Protein AF-A0A539ELP2-F1 (afdb_monomer)

Sequence (50 aa):
MFKGLRRLTFSYPKSTDPALMSVSMTFEKTVGDGRSKAIQLFIQKIKIQN

Structure (mmCIF, N/CA/C/O backbone):
data_AF-A0A539ELP2-F1
#
_entry.id   AF-A0A539ELP2-F1
#
loop_
_atom_site.group_PDB
_atom_site.id
_atom_site.type_symbol
_atom_site.label_atom_id
_atom_site.label_alt_id
_atom_site.label_comp_id
_atom_site.label_asym_id
_atom_site.label_entity_id
_atom_site.label_seq_id
_atom_site.pdbx_PDB_ins_code
_atom_site.Cartn_x
_atom_site.Cartn_y
_atom_site.Cartn_z
_atom_site.occupancy
_atom_site.B_iso_or_equiv
_atom_site.auth_seq_id
_atom_site.auth_comp_id
_atom_site.auth_asym_id
_atom_site.auth_atom_id
_atom_site.pdbx_PDB_model_num
ATOM 1 N N . MET A 1 1 ? -3.055 -10.484 12.271 1.00 54.41 1 MET A N 1
ATOM 2 C CA . MET A 1 1 ? -4.005 -9.620 11.530 1.00 54.41 1 MET A CA 1
ATOM 3 C C . MET A 1 1 ? -3.829 -8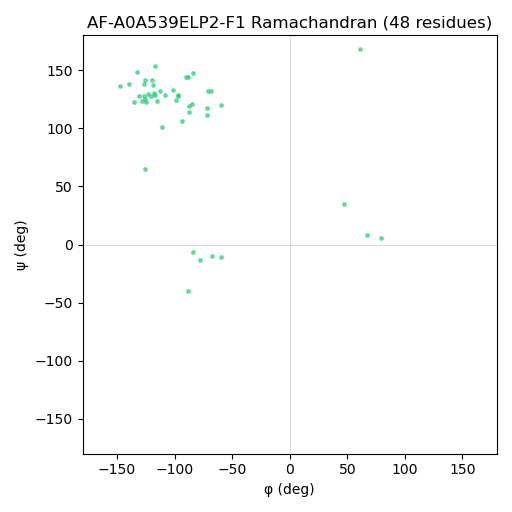.181 12.021 1.00 54.41 1 MET A C 1
ATOM 5 O O . MET A 1 1 ? -3.864 -7.978 13.229 1.00 54.41 1 MET A O 1
ATOM 9 N N . PHE A 1 2 ? -3.553 -7.207 11.144 1.00 70.31 2 PHE A N 1
ATOM 10 C CA . PHE A 1 2 ? -3.339 -5.802 11.540 1.00 70.31 2 PHE A CA 1
ATOM 11 C C . PHE A 1 2 ? -4.671 -5.156 11.965 1.00 70.31 2 PHE A C 1
ATOM 13 O O . PHE A 1 2 ? -5.590 -5.059 11.154 1.00 70.31 2 PHE A O 1
ATOM 20 N N . LYS A 1 3 ? -4.805 -4.725 13.228 1.00 78.00 3 LYS A N 1
ATOM 21 C CA . LYS A 1 3 ? -6.021 -4.045 13.715 1.00 78.00 3 LYS A CA 1
ATOM 22 C C . LYS A 1 3 ? -6.156 -2.664 13.068 1.00 78.00 3 LYS A C 1
ATOM 24 O O . LYS A 1 3 ? -5.205 -1.890 13.070 1.00 78.00 3 LYS A O 1
ATOM 29 N N . GLY A 1 4 ? -7.345 -2.356 12.553 1.00 82.88 4 GLY A N 1
ATOM 30 C CA . GLY A 1 4 ? -7.656 -1.056 11.951 1.00 82.88 4 GLY A CA 1
ATOM 31 C C . GLY A 1 4 ? -7.147 -0.871 10.521 1.00 82.88 4 GLY A C 1
ATOM 32 O O . GLY A 1 4 ? -7.286 0.218 9.982 1.00 82.88 4 GLY A O 1
ATOM 33 N N . LEU A 1 5 ? -6.571 -1.891 9.876 1.00 84.62 5 LEU A N 1
ATOM 34 C CA . LEU A 1 5 ? -6.251 -1.810 8.451 1.00 84.62 5 LEU A CA 1
ATOM 35 C C . LEU A 1 5 ? -7.551 -1.870 7.638 1.00 84.62 5 LEU A C 1
ATOM 37 O O . LEU A 1 5 ? -8.204 -2.910 7.592 1.00 84.62 5 LEU A O 1
ATOM 41 N N . ARG A 1 6 ? -7.915 -0.760 6.990 1.00 86.50 6 ARG A N 1
ATOM 42 C CA . ARG A 1 6 ? -9.088 -0.677 6.106 1.00 86.50 6 ARG A CA 1
ATOM 43 C C . ARG A 1 6 ? -8.741 -1.062 4.676 1.00 86.50 6 ARG A C 1
ATOM 45 O O . ARG A 1 6 ? -9.537 -1.698 3.994 1.00 86.50 6 ARG A O 1
ATOM 52 N N . ARG A 1 7 ? -7.570 -0.638 4.197 1.00 85.00 7 ARG A N 1
ATOM 53 C CA . ARG A 1 7 ? -7.149 -0.861 2.812 1.00 85.00 7 ARG A CA 1
ATOM 54 C C . ARG A 1 7 ? -5.644 -1.043 2.730 1.00 85.00 7 ARG A C 1
ATOM 56 O O . ARG A 1 7 ? -4.895 -0.269 3.315 1.00 85.00 7 ARG A O 1
ATOM 63 N N . LEU A 1 8 ? -5.219 -2.028 1.953 1.00 84.44 8 LEU A N 1
ATOM 64 C CA . LEU A 1 8 ? -3.848 -2.197 1.492 1.00 84.44 8 LEU A CA 1
ATOM 65 C C . LEU A 1 8 ? -3.913 -2.425 -0.016 1.00 84.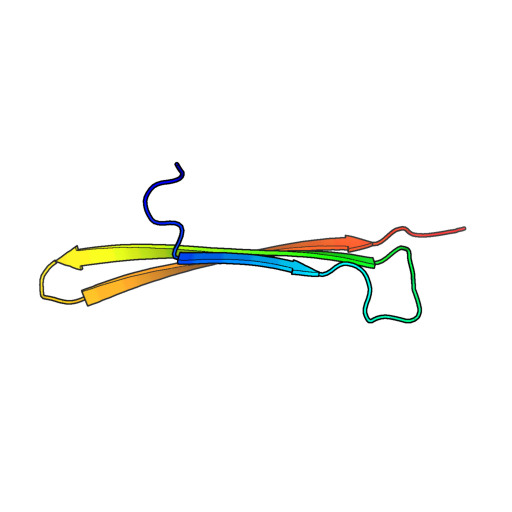44 8 LEU A C 1
ATOM 67 O O . LEU A 1 8 ? -4.694 -3.244 -0.496 1.00 84.44 8 LEU A O 1
ATOM 71 N N . THR A 1 9 ? -3.150 -1.653 -0.776 1.00 83.69 9 THR A N 1
ATOM 72 C CA . THR A 1 9 ? -3.109 -1.748 -2.233 1.00 83.69 9 THR A CA 1
ATOM 73 C C . THR A 1 9 ? -1.659 -1.703 -2.682 1.00 83.69 9 THR A C 1
ATOM 75 O O . THR A 1 9 ? -0.939 -0.753 -2.379 1.00 83.69 9 THR A O 1
ATOM 78 N N . PHE A 1 10 ? -1.255 -2.744 -3.405 1.00 76.75 10 PHE A N 1
ATOM 79 C CA . PHE A 1 10 ? 0.019 -2.808 -4.105 1.00 76.75 10 PHE A CA 1
ATOM 80 C C . PHE A 1 10 ? -0.216 -2.428 -5.559 1.00 76.75 10 PHE A C 1
ATOM 82 O O . PHE A 1 10 ? -1.085 -3.001 -6.218 1.00 76.75 10 PHE A O 1
ATOM 89 N N . SER A 1 11 ? 0.572 -1.486 -6.053 1.00 76.12 11 SER A N 1
ATOM 90 C CA . SER A 1 11 ? 0.615 -1.145 -7.467 1.00 76.12 11 SER A CA 1
ATOM 91 C C . SER A 1 11 ? 1.965 -1.602 -8.008 1.00 76.12 11 SER A C 1
ATOM 93 O O . SER A 1 11 ? 2.996 -0.967 -7.780 1.00 76.12 11 SER A O 1
ATOM 95 N N . TY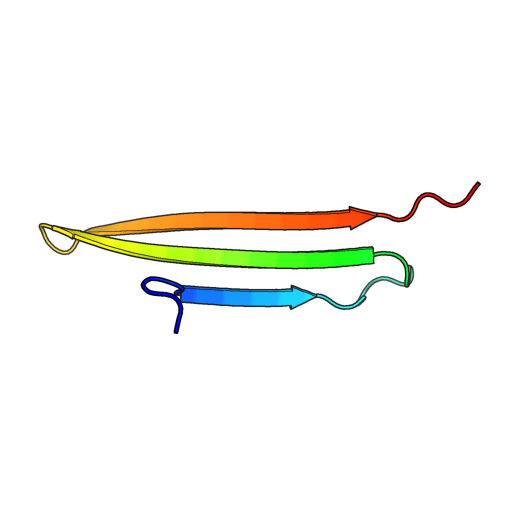R A 1 12 ? 1.938 -2.748 -8.687 1.00 62.53 12 TYR A N 1
ATOM 96 C CA . TYR A 1 12 ? 3.006 -3.237 -9.559 1.00 62.53 12 TYR A CA 1
ATOM 97 C C . TYR A 1 12 ? 2.749 -2.673 -10.969 1.00 62.53 12 TYR A C 1
ATOM 99 O O . TYR A 1 12 ? 1.578 -2.453 -11.301 1.00 62.53 12 TYR A O 1
ATOM 107 N N . PRO A 1 13 ? 3.779 -2.314 -11.752 1.00 60.16 13 PRO A N 1
ATOM 108 C CA . PRO A 1 13 ? 3.672 -1.181 -12.659 1.00 60.16 13 PRO A CA 1
ATOM 109 C C . PRO A 1 13 ? 2.555 -1.339 -13.697 1.00 60.16 13 PRO A C 1
ATOM 111 O O . PRO A 1 13 ? 2.558 -2.244 -14.522 1.00 60.16 13 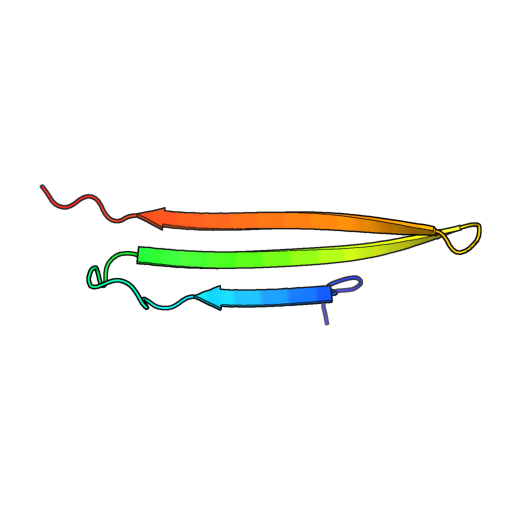PRO A O 1
ATOM 114 N N . LYS A 1 14 ? 1.607 -0.393 -13.655 1.00 56.41 14 LYS A N 1
ATOM 115 C CA . LYS A 1 14 ? 0.773 0.014 -14.802 1.00 56.41 14 LYS A CA 1
ATOM 116 C C . LYS A 1 14 ? 1.485 1.057 -15.682 1.00 56.41 14 LYS A C 1
ATOM 118 O O . LYS A 1 14 ? 0.949 1.451 -16.710 1.00 56.41 14 LYS A O 1
ATOM 123 N N . SER A 1 15 ? 2.650 1.534 -15.234 1.00 57.12 15 SER A N 1
ATOM 124 C CA . SER A 1 15 ? 3.536 2.452 -15.950 1.00 57.12 15 SER A CA 1
ATOM 125 C C . SER A 1 15 ? 4.426 1.657 -16.903 1.00 57.12 15 SER A C 1
ATOM 127 O O . SER A 1 15 ? 4.816 0.538 -16.579 1.00 57.12 15 SER A O 1
ATOM 129 N N . THR A 1 16 ? 4.798 2.241 -18.042 1.00 63.16 16 THR A N 1
ATOM 130 C CA . THR A 1 16 ? 5.834 1.699 -18.942 1.00 63.16 16 THR A CA 1
ATOM 131 C C . THR A 1 16 ? 7.198 1.557 -18.263 1.00 63.16 16 THR A C 1
ATOM 133 O O . THR A 1 16 ? 8.096 0.942 -18.826 1.00 63.16 16 THR A O 1
ATOM 136 N N . ASP A 1 17 ? 7.354 2.126 -17.066 1.00 63.47 17 ASP A N 1
ATOM 137 C CA . ASP A 1 17 ? 8.547 2.005 -16.246 1.00 63.47 17 ASP A CA 1
ATOM 138 C C . ASP A 1 17 ? 8.431 0.849 -15.224 1.00 63.47 17 ASP A C 1
ATOM 140 O O . ASP A 1 17 ? 7.732 0.985 -14.207 1.00 63.47 17 ASP A O 1
ATOM 144 N N . PRO A 1 18 ? 9.138 -0.278 -15.442 1.00 65.88 18 PRO A N 1
ATOM 145 C CA . PRO A 1 18 ? 9.165 -1.409 -14.520 1.00 65.88 18 PRO A CA 1
ATOM 146 C C . PRO A 1 18 ? 9.874 -1.102 -13.188 1.00 65.88 18 PRO A C 1
ATOM 148 O O . PRO A 1 18 ? 9.796 -1.906 -12.255 1.00 65.88 18 PRO A O 1
ATOM 151 N N . ALA A 1 19 ? 10.559 0.040 -13.063 1.00 68.94 19 ALA A N 1
ATOM 152 C CA . ALA A 1 19 ? 11.187 0.475 -11.820 1.00 68.94 19 ALA A CA 1
ATOM 153 C C . ALA A 1 19 ? 10.211 1.067 -10.796 1.00 68.94 19 ALA A C 1
ATOM 155 O O . ALA A 1 19 ? 10.592 1.268 -9.637 1.00 68.94 19 ALA A O 1
ATOM 156 N N . LEU A 1 20 ? 8.980 1.374 -11.208 1.00 67.62 20 LEU A N 1
ATOM 157 C CA . LEU A 1 20 ? 8.014 2.045 -10.355 1.00 67.62 20 LEU A CA 1
ATOM 158 C C . LEU A 1 20 ? 7.219 1.034 -9.526 1.00 67.62 20 LEU A C 1
ATOM 160 O O . LEU A 1 20 ? 6.401 0.276 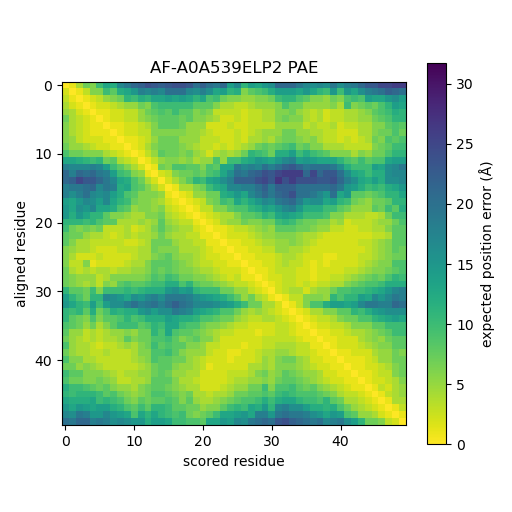-10.048 1.00 67.62 20 LEU A O 1
ATOM 164 N N . MET A 1 21 ? 7.414 1.068 -8.210 1.00 76.69 21 MET A N 1
ATOM 165 C CA . MET A 1 21 ? 6.625 0.283 -7.258 1.00 76.69 21 MET A CA 1
ATOM 166 C C . MET A 1 21 ? 5.980 1.218 -6.243 1.00 76.69 21 MET A C 1
ATOM 168 O O . MET A 1 21 ? 6.673 2.041 -5.640 1.00 76.69 21 MET A O 1
ATOM 172 N N . SER A 1 22 ? 4.670 1.092 -6.016 1.00 81.38 22 SER A N 1
ATOM 173 C CA . SER A 1 22 ? 3.997 1.850 -4.956 1.00 81.38 22 SER A CA 1
ATOM 174 C C . SER A 1 22 ? 3.089 0.995 -4.080 1.00 81.38 22 SER A C 1
ATOM 176 O O . SER A 1 22 ? 2.508 -0.007 -4.505 1.00 81.38 22 SER A O 1
ATOM 178 N N . VAL A 1 23 ? 2.994 1.402 -2.817 1.00 84.25 23 VAL A N 1
ATOM 179 C CA . VAL A 1 23 ? 2.148 0.796 -1.791 1.00 84.25 23 VAL A CA 1
ATOM 180 C C . VAL A 1 23 ? 1.297 1.895 -1.176 1.00 84.25 23 VAL A C 1
ATOM 182 O O . VAL A 1 23 ? 1.816 2.919 -0.729 1.00 84.25 23 VAL A O 1
ATOM 185 N N . SER A 1 24 ? -0.014 1.679 -1.131 1.00 87.25 24 SER A N 1
ATOM 186 C CA . SER A 1 24 ? -0.947 2.548 -0.418 1.00 87.25 24 SER A CA 1
ATOM 187 C C . SER A 1 24 ? -1.642 1.774 0.692 1.00 87.25 24 SER A C 1
ATOM 189 O O . SER A 1 24 ? -2.167 0.681 0.473 1.00 87.25 24 SER A O 1
ATOM 191 N N . MET A 1 25 ? -1.647 2.348 1.890 1.00 87.94 25 MET A N 1
ATOM 192 C CA . MET A 1 25 ? -2.280 1.789 3.076 1.00 87.94 25 MET A CA 1
ATOM 193 C C . MET A 1 25 ? -3.221 2.813 3.690 1.00 87.94 25 MET A C 1
ATOM 195 O O . MET A 1 25 ? -2.885 3.988 3.809 1.00 87.94 25 MET A O 1
ATOM 199 N N . THR A 1 26 ? -4.389 2.362 4.123 1.00 92.19 26 THR A N 1
ATOM 200 C CA . THR A 1 26 ? -5.333 3.166 4.891 1.00 92.19 26 THR A CA 1
ATOM 201 C C . THR A 1 26 ? -5.659 2.431 6.174 1.00 92.19 26 THR A C 1
ATOM 203 O O . THR A 1 26 ? -6.163 1.305 6.141 1.00 92.19 26 THR A O 1
ATOM 206 N N . PHE A 1 27 ? -5.405 3.090 7.295 1.00 90.25 27 PHE A N 1
ATOM 207 C CA . PHE A 1 27 ? -5.855 2.657 8.606 1.00 90.25 27 PHE A CA 1
ATOM 208 C C . PHE A 1 27 ? -7.076 3.472 8.996 1.00 90.25 27 PHE A C 1
ATOM 210 O O . PHE A 1 27 ? -7.057 4.688 8.861 1.00 90.25 27 PHE A O 1
ATOM 217 N N . GLU A 1 28 ? -8.125 2.828 9.482 1.00 91.62 28 GLU A N 1
ATOM 218 C CA . GLU A 1 28 ? -9.296 3.491 10.039 1.00 91.62 28 GLU A CA 1
ATOM 219 C C . GLU A 1 28 ? -9.568 2.976 11.448 1.00 91.62 28 GLU A C 1
ATOM 221 O O . GLU A 1 28 ? -9.427 1.786 11.744 1.00 91.62 28 GLU A O 1
ATOM 226 N N . LYS A 1 29 ? -9.972 3.891 12.328 1.00 91.12 29 LYS A N 1
ATOM 227 C CA . LYS A 1 29 ? -10.415 3.570 13.679 1.00 91.12 29 LYS A CA 1
ATOM 228 C C . LYS A 1 29 ? -11.618 4.426 14.057 1.00 91.12 29 LYS A C 1
ATOM 230 O O . LYS A 1 29 ? -11.633 5.628 13.802 1.00 91.12 29 LYS A O 1
ATOM 235 N N . THR A 1 30 ? -12.598 3.815 14.713 1.00 88.25 30 THR A N 1
ATOM 236 C CA . THR A 1 30 ? -13.728 4.518 15.331 1.00 88.25 30 THR A CA 1
ATOM 237 C C . THR A 1 30 ? -13.256 5.300 16.556 1.00 88.25 30 THR A C 1
ATOM 239 O O . THR A 1 30 ? -12.533 4.769 17.401 1.00 88.25 30 THR A O 1
ATOM 242 N N . VAL A 1 31 ? -13.653 6.566 16.652 1.00 84.50 31 VAL A N 1
ATOM 243 C CA . VAL A 1 31 ? -13.228 7.518 17.685 1.00 84.50 31 VAL A CA 1
ATOM 244 C C . VAL A 1 31 ? -14.466 8.100 18.366 1.00 84.50 31 VAL A C 1
ATOM 246 O O . VAL A 1 31 ? -14.733 9.286 18.236 1.00 84.50 31 VAL A O 1
ATOM 249 N N . GLY A 1 32 ? -15.232 7.246 19.059 1.00 81.00 32 GLY A N 1
ATOM 250 C CA . GLY A 1 32 ? -16.446 7.635 19.797 1.00 81.00 32 GLY A CA 1
ATOM 251 C C . GLY A 1 32 ? -17.555 8.246 18.926 1.00 81.00 32 GLY A C 1
ATOM 252 O O . GLY A 1 32 ? -17.339 8.551 17.758 1.00 81.00 32 GLY A O 1
ATOM 253 N N . ASP A 1 33 ? -18.762 8.394 19.475 1.00 84.25 33 ASP A N 1
ATOM 254 C CA . ASP A 1 33 ? -19.877 9.161 18.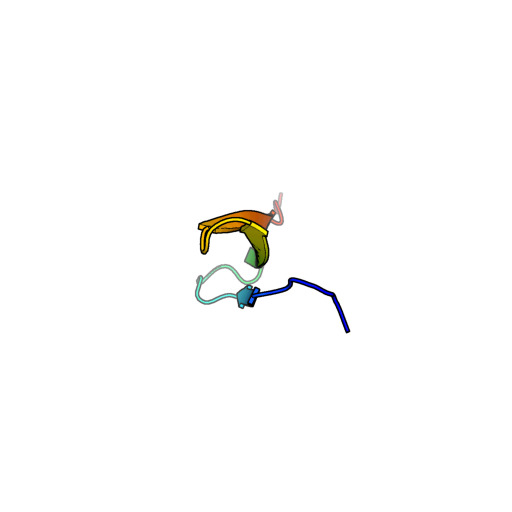880 1.00 84.25 33 ASP A CA 1
ATOM 255 C C . ASP A 1 33 ? -20.172 8.894 17.391 1.00 84.25 33 ASP A C 1
ATOM 257 O O . ASP A 1 33 ? -20.502 9.801 16.628 1.00 84.25 33 ASP A O 1
ATOM 261 N N . GLY A 1 34 ? -19.995 7.648 16.939 1.00 83.56 34 GLY A N 1
ATOM 262 C CA . GLY A 1 34 ? -20.193 7.269 15.535 1.00 83.56 34 GLY A CA 1
ATOM 263 C C . GLY A 1 34 ? -19.188 7.884 14.548 1.00 83.56 34 GLY A C 1
ATOM 264 O O . GLY A 1 34 ? -19.350 7.732 13.339 1.00 83.56 34 GLY A O 1
ATOM 265 N N . ARG A 1 35 ? -18.139 8.560 15.029 1.00 83.88 35 ARG A N 1
ATOM 266 C CA . ARG A 1 35 ? -17.095 9.176 14.202 1.00 83.88 35 ARG A CA 1
ATOM 267 C C . ARG A 1 35 ? -15.961 8.188 13.953 1.00 83.88 35 ARG A C 1
ATOM 269 O O . ARG A 1 35 ? -15.578 7.427 14.841 1.00 83.88 35 ARG A O 1
ATOM 276 N N . SER A 1 36 ? -15.363 8.229 12.766 1.00 90.00 36 SER A N 1
ATOM 277 C CA . SER A 1 36 ? -14.119 7.519 12.463 1.00 90.00 36 SER A CA 1
ATOM 278 C C . SER A 1 36 ? -13.003 8.499 12.107 1.00 90.00 36 SER A C 1
ATOM 280 O O . SER A 1 36 ? -13.239 9.627 11.671 1.00 90.00 36 SER A O 1
ATOM 282 N N . LYS A 1 37 ? -11.758 8.083 12.340 1.00 90.81 37 LYS A N 1
ATOM 283 C CA . LYS A 1 37 ? -10.564 8.747 11.814 1.00 90.81 37 LYS A CA 1
ATOM 284 C C . LYS A 1 37 ? -9.822 7.760 10.933 1.00 90.81 37 LYS A C 1
ATOM 286 O O . LYS A 1 37 ? -9.662 6.598 11.311 1.00 90.81 37 LYS A O 1
ATOM 291 N N . ALA A 1 38 ? -9.346 8.246 9.794 1.00 91.38 38 ALA A N 1
ATOM 292 C CA . ALA A 1 38 ? -8.531 7.476 8.875 1.00 91.38 38 ALA A CA 1
ATOM 293 C C . ALA A 1 38 ? -7.155 8.125 8.691 1.00 91.38 38 ALA A C 1
ATOM 295 O O . ALA A 1 38 ? -7.041 9.347 8.628 1.00 91.38 38 ALA A O 1
ATOM 296 N N . ILE A 1 39 ? -6.117 7.296 8.605 1.00 91.62 39 ILE A N 1
ATOM 297 C CA . ILE A 1 39 ? -4.749 7.683 8.262 1.00 91.62 39 ILE A CA 1
ATOM 298 C C . ILE A 1 39 ? -4.396 6.978 6.960 1.00 91.62 39 ILE A C 1
ATOM 300 O O . ILE A 1 39 ? -4.543 5.759 6.854 1.00 91.62 39 ILE A O 1
ATOM 304 N N . GLN A 1 40 ? -3.911 7.738 5.983 1.00 90.12 40 GLN A N 1
ATOM 305 C CA . GLN A 1 40 ? -3.425 7.206 4.719 1.00 90.12 40 GLN A CA 1
ATOM 306 C C . GLN A 1 40 ? -1.901 7.314 4.651 1.00 90.12 40 GLN A C 1
ATOM 308 O O . GLN A 1 40 ? -1.336 8.382 4.865 1.00 90.12 40 GLN A O 1
ATOM 313 N N . LEU A 1 41 ? -1.251 6.197 4.335 1.00 89.81 41 LEU A N 1
ATOM 314 C CA . LEU A 1 41 ? 0.175 6.098 4.060 1.00 89.81 41 LEU A CA 1
ATOM 315 C C . LEU A 1 41 ? 0.365 5.742 2.584 1.00 89.81 41 LEU A C 1
ATOM 317 O O . LEU A 1 41 ? -0.269 4.818 2.068 1.00 89.81 41 LEU A O 1
ATOM 321 N N . PHE A 1 42 ? 1.244 6.471 1.907 1.00 87.25 42 PHE A N 1
ATOM 322 C CA . PHE A 1 42 ? 1.628 6.206 0.526 1.00 87.25 42 PHE A CA 1
ATOM 323 C C . PHE A 1 42 ? 3.150 6.145 0.436 1.00 87.25 42 PHE A C 1
ATOM 325 O O . PHE A 1 42 ? 3.833 7.084 0.839 1.00 87.25 42 PHE A O 1
ATOM 332 N N . ILE A 1 43 ? 3.671 5.026 -0.063 1.00 86.31 43 ILE A N 1
ATOM 333 C CA . ILE A 1 43 ? 5.103 4.799 -0.262 1.00 86.31 43 ILE A CA 1
ATOM 334 C C . ILE A 1 43 ? 5.318 4.520 -1.743 1.00 86.31 43 ILE A C 1
ATOM 336 O O . ILE A 1 43 ? 4.681 3.630 -2.309 1.00 86.31 43 ILE A O 1
ATOM 340 N N . GLN A 1 44 ? 6.242 5.248 -2.359 1.00 85.00 44 GLN A N 1
ATOM 341 C CA . GLN A 1 44 ? 6.643 5.043 -3.744 1.00 85.00 44 GLN A CA 1
ATOM 342 C C . GLN A 1 44 ? 8.153 4.854 -3.811 1.00 85.00 44 GLN A C 1
ATOM 344 O O . GLN A 1 44 ? 8.917 5.685 -3.324 1.00 85.00 44 GLN A O 1
ATOM 349 N N . LYS A 1 45 ? 8.579 3.744 -4.413 1.00 83.00 45 LYS A N 1
ATOM 350 C CA . LYS A 1 45 ? 9.977 3.475 -4.727 1.00 83.00 45 LYS A CA 1
ATOM 351 C C . LYS A 1 45 ? 10.212 3.813 -6.196 1.00 83.00 45 LYS A C 1
ATOM 353 O O . LYS A 1 45 ? 9.523 3.282 -7.066 1.00 83.00 45 LYS A O 1
ATOM 358 N N . ILE 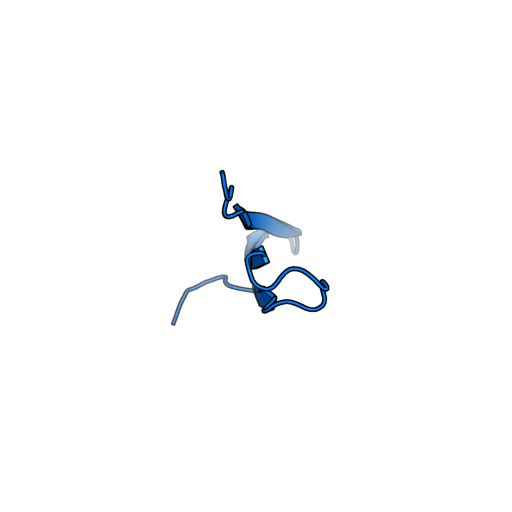A 1 46 ? 11.184 4.687 -6.441 1.00 77.56 46 ILE A N 1
ATOM 359 C CA . ILE A 1 46 ? 11.650 5.084 -7.773 1.00 77.56 46 ILE A CA 1
ATOM 360 C C . ILE A 1 46 ? 13.100 4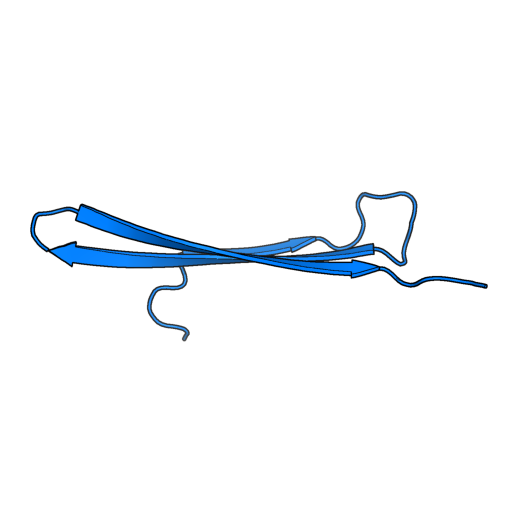.612 -7.891 1.00 77.56 46 ILE A C 1
ATOM 362 O O . ILE A 1 46 ? 13.924 4.943 -7.036 1.00 77.56 46 ILE A O 1
ATOM 366 N N . LYS A 1 47 ? 13.420 3.805 -8.908 1.00 71.44 47 LYS A N 1
ATOM 367 C CA . LYS A 1 47 ? 14.814 3.466 -9.226 1.00 71.44 47 LYS A CA 1
ATOM 368 C C . LYS A 1 47 ? 15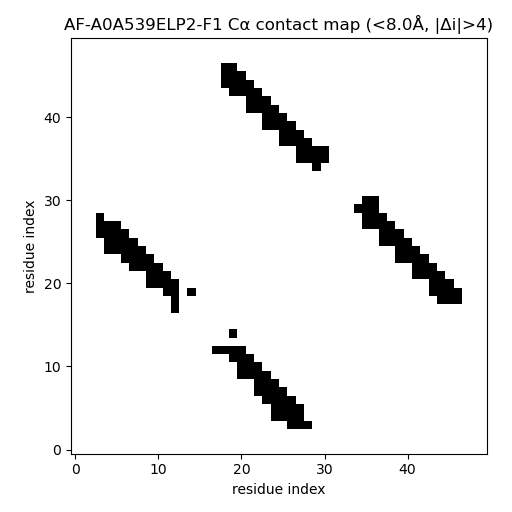.348 4.540 -10.169 1.00 71.44 47 LYS A C 1
ATOM 370 O O . LYS A 1 47 ? 14.827 4.693 -11.265 1.00 71.44 47 LYS A O 1
ATOM 375 N N . ILE A 1 48 ? 16.387 5.254 -9.754 1.00 72.19 48 ILE A N 1
ATOM 376 C CA . ILE A 1 48 ? 17.136 6.138 -10.650 1.00 72.19 48 ILE A CA 1
ATOM 377 C C . ILE A 1 48 ? 18.173 5.265 -11.365 1.00 72.19 48 ILE A C 1
ATOM 379 O O . ILE A 1 48 ? 18.961 4.584 -10.705 1.00 72.19 48 ILE A O 1
ATOM 383 N N . GLN A 1 49 ? 18.119 5.212 -12.696 1.00 67.69 49 GLN A N 1
ATOM 384 C CA . GLN A 1 49 ? 19.173 4.616 -13.518 1.00 67.69 49 GLN A CA 1
ATOM 385 C C . GLN A 1 49 ? 20.075 5.749 -14.015 1.00 67.69 49 GLN A C 1
ATOM 387 O O . GLN A 1 49 ? 19.560 6.735 -14.537 1.00 67.69 49 GLN A O 1
ATOM 392 N N . ASN A 1 50 ? 21.384 5.613 -13.792 1.00 61.62 50 ASN A N 1
ATOM 393 C CA . ASN A 1 50 ? 22.405 6.453 -14.424 1.00 61.62 50 ASN A CA 1
ATOM 394 C C . ASN A 1 50 ? 22.695 5.967 -15.841 1.00 61.62 50 ASN A C 1
ATOM 396 O O . ASN A 1 50 ? 22.607 4.733 -16.051 1.00 61.62 50 ASN A O 1
#

pLDDT: mean 79.04, std 10.87, range [54.41, 92.19]

Mean predicted aligned error: 7.59 Å

Nearest PDB structures (foldseek):
  3l1f-assembly1_A-2  TM=7.036E-01  e=4.212E-01  Bos taurus
  3l1e-assembly1_A-2  TM=7.020E-01  e=1.249E+00  Bos taurus
  2ajp-assembly3_B  TM=5.253E-01  e=1.042E+00  Homo sapiens
  5w8m-assembly6_F  TM=6.210E-01  e=4.176E+00  Thermochaetoides thermophila
  7m30-assembly1_D  TM=4.596E-01  e=4.712E+00  Human betaherpesvirus 5

Foldseek 3Di:
DDPQWPDWDWCQDPDPDNQKTKIKTKGKDDDPPRDIDIDIDIDIGGDDDD

Solvent-accessible surface area (backbone atoms only — not comparable to full-atom values): 3196 Å² total; per-residue (Å²): 132,76,84,43,63,72,43,78,47,78,45,70,56,90,53,98,49,83,56,41,40,37,41,40,36,30,37,40,46,79,64,60,96,92,38,71,50,74,50,79,48,78,50,74,49,77,68,86,81,131

Secondary structure (DSSP, 8-state):
--TTEEEEEEE---SS-TT-EEEEEEEEEE-STT-EEEEEEEEEE-PPP-

Radius of gyration: 15.27 Å; Cα contacts (8 Å, |Δi|>4): 80; chains: 1; bounding box: 43×19×39 Å